Protein AF-A0A932L6U4-F1 (afdb_monomer_lite)

Structure (mmCIF, N/CA/C/O backbone):
data_AF-A0A932L6U4-F1
#
_entry.id   AF-A0A932L6U4-F1
#
loop_
_atom_site.group_PDB
_atom_site.id
_atom_site.type_symbol
_atom_site.label_atom_id
_atom_site.label_alt_id
_atom_site.label_comp_id
_atom_site.label_asym_id
_atom_site.label_entity_id
_atom_site.label_seq_id
_atom_site.pdbx_PDB_ins_code
_atom_site.Cartn_x
_atom_site.Cartn_y
_atom_site.Cartn_z
_atom_site.occupancy
_atom_site.B_iso_or_equiv
_atom_site.auth_seq_id
_atom_site.auth_comp_id
_atom_site.auth_asym_id
_atom_site.auth_atom_id
_atom_site.pdbx_PDB_model_num
ATOM 1 N N . MET A 1 1 ? 28.648 24.655 -12.142 1.00 41.78 1 MET A N 1
ATOM 2 C CA . MET A 1 1 ? 27.673 25.108 -13.161 1.00 41.78 1 MET A CA 1
ATOM 3 C C . MET A 1 1 ? 27.519 24.005 -14.207 1.00 41.78 1 MET A C 1
ATOM 5 O O . MET A 1 1 ? 28.535 23.621 -14.763 1.00 41.78 1 MET A O 1
ATOM 9 N N . GLY A 1 2 ? 26.286 23.513 -14.426 1.00 41.78 2 GLY A N 1
ATOM 10 C CA . GLY A 1 2 ? 25.845 22.644 -15.545 1.00 41.78 2 GLY A CA 1
ATOM 11 C C . GLY A 1 2 ? 26.186 21.153 -15.398 1.00 41.78 2 GLY A C 1
ATOM 12 O O . GLY A 1 2 ? 27.333 20.783 -15.582 1.00 41.78 2 GLY A O 1
ATOM 13 N N . LEU A 1 3 ? 25.302 20.224 -15.011 1.00 58.28 3 LEU A N 1
ATOM 14 C CA . LEU A 1 3 ? 23.890 19.991 -15.369 1.00 58.28 3 LEU A CA 1
ATOM 15 C C . LEU A 1 3 ? 23.679 19.711 -16.873 1.00 58.28 3 LEU A C 1
ATOM 17 O O . LEU A 1 3 ? 23.218 20.565 -17.620 1.00 58.28 3 LEU A O 1
ATOM 21 N N . LEU A 1 4 ? 24.001 18.488 -17.303 1.00 54.84 4 LEU A N 1
ATOM 22 C CA . LEU A 1 4 ? 23.576 17.900 -18.582 1.00 54.84 4 LEU A CA 1
ATOM 23 C C . LEU A 1 4 ? 23.046 16.484 -18.284 1.00 54.84 4 LEU A C 1
ATOM 25 O O . LEU A 1 4 ? 23.747 15.492 -18.417 1.00 54.84 4 LEU A O 1
ATOM 29 N N . ALA A 1 5 ? 21.871 16.335 -17.671 1.00 51.81 5 ALA A N 1
ATOM 30 C CA . ALA A 1 5 ? 20.580 16.451 -18.352 1.00 51.81 5 ALA A CA 1
ATOM 31 C C . ALA A 1 5 ? 20.533 15.658 -19.671 1.00 51.81 5 ALA A C 1
ATOM 33 O O . ALA A 1 5 ? 20.212 16.220 -20.709 1.00 51.81 5 ALA A O 1
ATOM 34 N N . LYS A 1 6 ? 20.890 14.364 -19.658 1.00 44.75 6 LYS A N 1
ATOM 35 C CA . LYS A 1 6 ? 20.710 13.471 -20.821 1.00 44.75 6 LYS A CA 1
ATOM 36 C C . LYS A 1 6 ? 20.579 11.983 -20.453 1.00 44.75 6 LYS A C 1
ATOM 38 O O . LYS A 1 6 ? 21.068 11.115 -21.158 1.00 44.75 6 LYS A O 1
ATOM 43 N N . LEU A 1 7 ? 19.836 11.673 -19.388 1.00 54.16 7 LEU A N 1
ATOM 44 C CA . LEU A 1 7 ? 19.271 10.328 -19.159 1.00 54.16 7 LEU A CA 1
ATOM 45 C C . LEU A 1 7 ? 17.816 10.250 -19.663 1.00 54.16 7 LEU A C 1
ATOM 47 O O . LEU A 1 7 ? 16.937 9.665 -19.040 1.00 54.16 7 LEU A O 1
ATOM 51 N N . PHE A 1 8 ? 17.562 10.857 -20.825 1.00 51.88 8 PHE A N 1
ATOM 52 C CA . PHE A 1 8 ? 16.360 10.625 -21.625 1.00 51.88 8 PHE A CA 1
ATOM 53 C C . PHE A 1 8 ? 16.616 9.441 -22.567 1.00 51.88 8 PHE A C 1
ATOM 55 O O . PHE A 1 8 ? 16.844 9.608 -23.760 1.00 51.88 8 PHE A O 1
ATOM 62 N N . GLY A 1 9 ? 16.596 8.235 -22.007 1.00 43.75 9 GLY A N 1
ATOM 63 C CA . GLY A 1 9 ? 16.469 6.979 -22.746 1.00 43.75 9 GLY A CA 1
ATOM 64 C C . GLY A 1 9 ? 15.384 6.159 -22.060 1.00 43.75 9 GLY A C 1
ATOM 65 O O . GLY A 1 9 ? 15.667 5.384 -21.158 1.00 43.75 9 GLY A O 1
ATOM 66 N N . ARG A 1 10 ? 14.100 6.450 -22.300 1.00 48.88 10 ARG A N 1
ATOM 67 C CA . ARG A 1 10 ? 13.313 5.700 -23.293 1.00 48.88 10 ARG A CA 1
ATOM 68 C C . ARG A 1 10 ? 13.714 4.223 -23.343 1.00 48.88 10 ARG A C 1
ATOM 70 O O . ARG A 1 10 ? 14.286 3.735 -24.309 1.00 48.88 10 ARG A O 1
ATOM 77 N N . ARG A 1 11 ? 13.356 3.507 -22.291 1.00 43.69 11 ARG A N 1
ATOM 78 C CA . ARG A 1 11 ? 12.722 2.206 -22.448 1.00 43.69 11 ARG A CA 1
ATOM 79 C C . ARG A 1 11 ? 11.401 2.328 -21.726 1.00 43.69 11 ARG A C 1
ATOM 81 O O . ARG A 1 11 ? 11.388 2.770 -20.580 1.00 43.69 11 ARG A O 1
ATOM 88 N N . ASP A 1 12 ? 10.320 2.012 -22.420 1.00 47.25 12 ASP A N 1
ATOM 89 C CA . ASP A 1 12 ? 9.072 1.560 -21.827 1.00 47.25 12 ASP A CA 1
ATOM 90 C C . ASP A 1 12 ? 9.394 0.52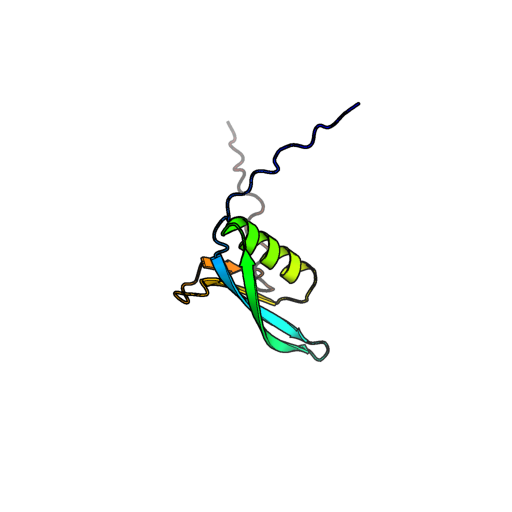2 -20.747 1.00 47.25 12 ASP A C 1
ATOM 92 O O . ASP A 1 12 ? 9.470 -0.681 -21.000 1.00 47.25 12 ASP A O 1
ATOM 96 N N . ALA A 1 13 ? 9.680 0.989 -19.533 1.00 53.53 13 ALA A N 1
ATOM 97 C CA . ALA A 1 13 ? 9.627 0.154 -18.359 1.00 53.53 13 ALA A CA 1
ATOM 98 C C . ALA A 1 13 ? 8.151 -0.188 -18.269 1.00 53.53 13 ALA A C 1
ATOM 100 O O . ALA A 1 13 ? 7.369 0.695 -17.916 1.00 53.53 13 ALA A O 1
ATOM 101 N N . LYS A 1 14 ? 7.779 -1.397 -18.721 1.00 60.19 14 LYS A N 1
ATOM 102 C CA . LYS A 1 14 ? 6.429 -1.939 -18.560 1.00 60.19 14 LYS A CA 1
ATOM 103 C C . LYS A 1 14 ? 6.010 -1.584 -17.146 1.00 60.19 14 LYS A C 1
ATOM 105 O O . LYS A 1 14 ? 6.609 -2.083 -16.197 1.00 60.19 14 LYS A O 1
ATOM 110 N N . LEU A 1 15 ? 5.097 -0.628 -17.031 1.00 67.31 15 LEU A N 1
ATOM 111 C CA . LEU A 1 15 ? 4.617 -0.245 -15.727 1.00 67.31 15 LEU A CA 1
ATOM 112 C C . LEU A 1 15 ? 3.789 -1.427 -15.259 1.00 67.31 15 LEU A C 1
ATOM 114 O O . LEU A 1 15 ? 2.936 -1.936 -15.992 1.00 67.31 15 LEU A O 1
ATOM 118 N N . ASP A 1 16 ? 4.128 -1.927 -14.085 1.00 76.69 16 ASP A N 1
ATOM 119 C CA . ASP A 1 16 ? 3.354 -3.000 -13.502 1.00 76.69 16 ASP A CA 1
ATOM 120 C C . ASP A 1 16 ? 2.109 -2.385 -12.863 1.00 76.69 16 ASP A C 1
ATOM 122 O O . ASP A 1 16 ? 2.156 -1.311 -12.249 1.00 76.69 16 ASP A O 1
ATOM 126 N N . ASP A 1 17 ? 0.981 -3.056 -13.073 1.00 88.88 17 ASP A N 1
ATOM 127 C CA . ASP A 1 17 ? -0.296 -2.693 -12.481 1.00 88.88 17 ASP A CA 1
ATOM 128 C C . ASP A 1 17 ? -0.281 -3.061 -11.003 1.00 88.88 17 ASP A C 1
ATOM 130 O O . ASP A 1 17 ? -0.113 -4.228 -10.644 1.00 88.88 17 ASP A O 1
ATOM 134 N N . TYR A 1 18 ? -0.532 -2.083 -10.140 1.00 89.69 18 TYR A N 1
ATOM 135 C CA . TYR A 1 18 ? -0.636 -2.286 -8.704 1.00 89.69 18 TYR A CA 1
ATOM 136 C C . TYR A 1 18 ? -1.985 -1.801 -8.178 1.00 89.69 18 TYR A C 1
ATOM 138 O O . TYR A 1 18 ? -2.574 -0.820 -8.637 1.00 89.69 18 TYR A O 1
ATOM 146 N N . VAL A 1 19 ? -2.480 -2.494 -7.158 1.00 90.69 19 VAL A N 1
ATOM 147 C CA . VAL A 1 19 ? -3.703 -2.147 -6.441 1.00 90.69 19 VAL A CA 1
ATOM 148 C C . VAL A 1 19 ? -3.368 -1.949 -4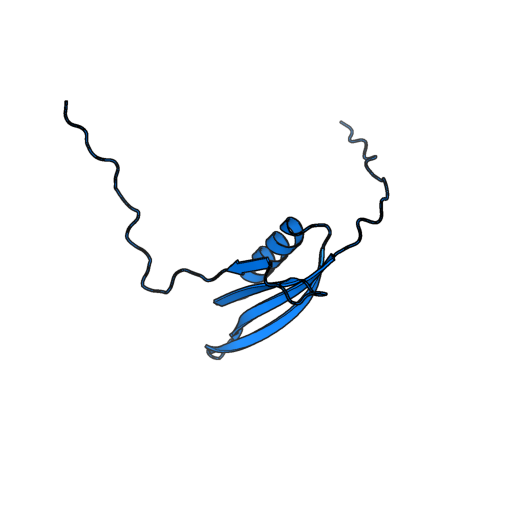.976 1.00 90.69 19 VAL A C 1
ATOM 150 O O . VAL A 1 19 ? -2.950 -2.867 -4.276 1.00 90.69 19 VAL A O 1
ATOM 153 N N . LEU A 1 20 ? -3.589 -0.740 -4.485 1.00 90.62 20 LEU A N 1
ATOM 154 C CA . LEU A 1 20 ? -3.425 -0.384 -3.089 1.00 90.62 20 LEU A C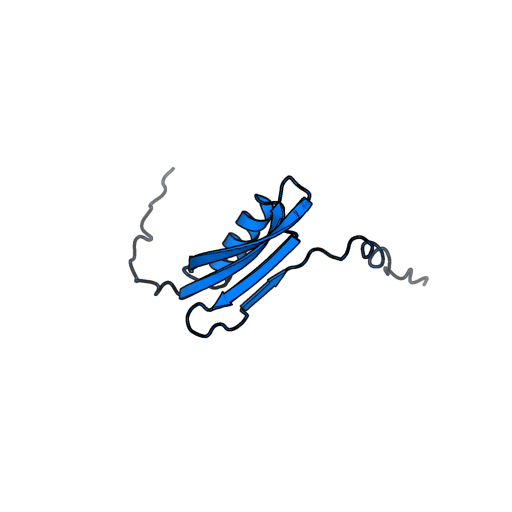A 1
ATOM 155 C C . LEU A 1 20 ? -4.784 -0.341 -2.404 1.00 90.62 20 LEU A C 1
ATOM 157 O O . LEU A 1 20 ? -5.664 0.446 -2.748 1.00 90.62 20 LEU A O 1
ATOM 161 N N . ARG A 1 21 ? -4.942 -1.206 -1.411 1.00 90.94 21 ARG A N 1
ATOM 162 C CA . ARG A 1 21 ? -6.095 -1.251 -0.519 1.00 90.94 21 ARG A CA 1
ATOM 163 C C . ARG A 1 21 ? -5.761 -0.438 0.719 1.00 90.94 21 ARG A C 1
ATOM 165 O O . ARG A 1 21 ? -4.892 -0.834 1.492 1.00 90.94 21 ARG A O 1
ATOM 172 N N . LEU A 1 22 ? -6.449 0.676 0.897 1.00 89.06 22 LEU A N 1
ATOM 173 C CA . LEU A 1 22 ? -6.327 1.566 2.043 1.00 89.06 22 LEU A CA 1
ATOM 174 C C . LEU A 1 22 ? -7.509 1.341 2.980 1.00 89.06 22 LEU A C 1
ATOM 176 O O . LEU A 1 22 ? -8.654 1.213 2.551 1.00 89.06 22 LEU A O 1
ATOM 180 N N . VAL A 1 23 ? -7.222 1.300 4.270 1.00 89.50 23 VAL A N 1
ATOM 181 C CA . VAL A 1 23 ? -8.209 1.347 5.341 1.00 89.50 23 VAL A CA 1
ATOM 182 C C . VAL A 1 23 ? -8.012 2.687 6.024 1.00 89.50 23 VAL A C 1
ATOM 184 O O . VAL A 1 23 ? -7.010 2.885 6.705 1.00 89.50 23 VAL A O 1
ATOM 187 N N . VAL A 1 24 ? -8.935 3.617 5.810 1.00 87.69 24 VAL A N 1
ATOM 188 C CA . VAL A 1 24 ? -8.866 4.986 6.335 1.00 87.69 24 VAL A CA 1
ATOM 189 C C . VAL A 1 24 ? -9.903 5.192 7.426 1.00 87.69 24 VAL A C 1
ATOM 191 O O . VAL A 1 24 ? -11.004 4.639 7.363 1.00 87.69 24 VAL A O 1
ATOM 194 N N . ARG A 1 25 ? -9.571 6.009 8.425 1.00 84.25 25 ARG A N 1
ATOM 195 C CA . ARG A 1 25 ? -10.553 6.514 9.387 1.00 84.25 25 ARG A CA 1
ATOM 196 C C . ARG A 1 25 ? -11.185 7.785 8.822 1.00 84.25 25 ARG A C 1
ATOM 198 O O . ARG A 1 25 ? -10.497 8.772 8.582 1.00 84.25 25 ARG A O 1
ATOM 205 N N . GLY A 1 26 ? -12.491 7.743 8.584 1.00 83.06 26 GLY A N 1
ATOM 206 C CA . GLY A 1 26 ? -13.270 8.896 8.147 1.00 83.06 26 GLY A CA 1
ATOM 207 C C . GLY A 1 26 ? -13.450 9.939 9.259 1.00 83.06 26 GLY A C 1
ATOM 208 O O . GLY A 1 26 ? -13.207 9.644 10.431 1.00 83.06 26 GLY A O 1
ATOM 209 N N . PRO A 1 27 ? -13.932 11.146 8.913 1.00 77.81 27 PRO A N 1
ATOM 210 C CA . PRO A 1 27 ? -14.094 12.254 9.862 1.00 77.81 27 PRO A CA 1
ATOM 211 C C . PRO A 1 27 ? -15.094 11.949 10.988 1.00 77.81 27 PRO A C 1
ATOM 213 O O . PRO A 1 27 ? -14.970 12.479 12.083 1.00 77.81 27 PRO A O 1
ATOM 216 N N . THR A 1 28 ? -16.054 11.052 10.748 1.00 84.12 28 THR A N 1
ATOM 217 C CA . THR A 1 28 ? -17.045 10.593 11.736 1.00 84.12 28 THR A CA 1
ATOM 218 C C . THR A 1 28 ? -16.561 9.404 12.576 1.00 84.12 28 THR A C 1
ATOM 220 O O . THR A 1 28 ? -17.349 8.791 13.288 1.00 84.12 28 THR A O 1
ATOM 223 N N . GLY A 1 29 ? -15.286 9.014 12.458 1.00 79.25 29 GLY A N 1
ATOM 224 C CA . GLY A 1 29 ? -14.714 7.849 13.142 1.00 79.25 29 GLY A CA 1
ATOM 225 C C . GLY A 1 29 ? -14.987 6.504 12.459 1.00 79.25 29 GLY A C 1
ATOM 226 O O . GLY A 1 29 ? -14.396 5.499 12.852 1.00 79.25 29 GLY A O 1
ATOM 227 N N . GLN A 1 30 ? -15.813 6.470 11.408 1.00 84.31 30 GLN A N 1
ATOM 228 C CA . GLN A 1 30 ? -16.077 5.250 10.644 1.00 84.31 30 GLN A CA 1
ATOM 229 C C . GLN 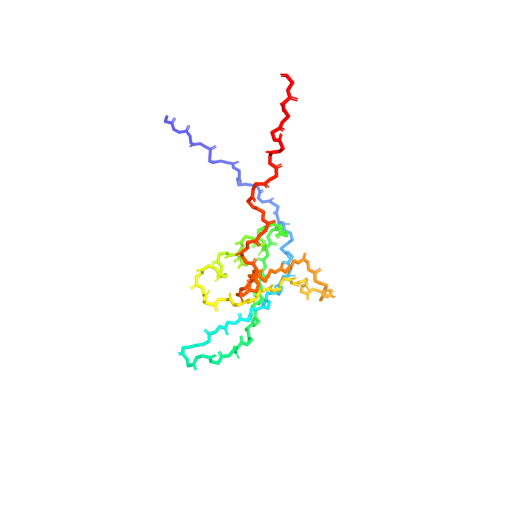A 1 30 ? -14.852 4.808 9.841 1.00 84.31 30 GLN A C 1
ATOM 231 O O . GLN A 1 30 ? -14.192 5.614 9.183 1.00 84.31 30 GLN A O 1
ATOM 236 N N . THR A 1 31 ? -14.580 3.508 9.838 1.00 88.25 31 THR A N 1
ATOM 237 C CA . THR A 1 31 ? -13.548 2.915 8.989 1.00 88.25 31 THR A CA 1
ATOM 238 C C . THR A 1 31 ? -14.076 2.732 7.570 1.00 88.25 31 THR A C 1
ATOM 240 O O . THR A 1 31 ? -15.138 2.148 7.368 1.00 88.25 31 THR A O 1
ATOM 243 N N . ARG A 1 32 ? -13.333 3.211 6.569 1.00 87.62 32 ARG A N 1
ATOM 244 C CA . ARG A 1 32 ? -13.677 3.056 5.149 1.00 87.62 32 ARG A CA 1
ATOM 245 C C . ARG A 1 32 ? -12.560 2.330 4.414 1.00 87.62 32 ARG A C 1
ATOM 247 O O . ARG A 1 32 ? -11.379 2.559 4.669 1.00 87.62 32 ARG A O 1
ATOM 254 N N . HIS A 1 33 ? -12.950 1.475 3.477 1.00 89.88 33 HIS A N 1
ATOM 255 C CA . HIS A 1 33 ? -12.030 0.80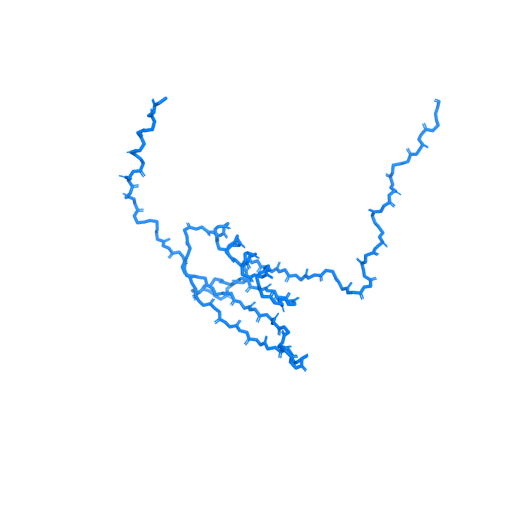1 2.571 1.00 89.88 33 HIS A CA 1
ATOM 256 C C . HIS A 1 33 ? -11.970 1.572 1.256 1.00 89.88 33 HIS A C 1
ATOM 258 O O . HIS A 1 33 ? -13.002 1.805 0.630 1.00 89.88 33 HIS A O 1
ATOM 264 N N . GLN A 1 34 ? -10.770 1.947 0.828 1.00 89.00 34 GLN A N 1
ATOM 265 C CA . GLN A 1 34 ? -10.531 2.590 -0.456 1.00 89.00 34 GLN A CA 1
ATOM 266 C C . GLN A 1 34 ? -9.592 1.718 -1.291 1.00 89.00 34 GLN A C 1
ATOM 268 O O . GLN A 1 34 ? -8.615 1.167 -0.787 1.00 89.00 34 GLN A O 1
ATOM 273 N N . PHE A 1 35 ? -9.907 1.574 -2.573 1.00 90.00 35 PHE A N 1
ATOM 274 C CA . PHE A 1 35 ? -9.105 0.816 -3.524 1.00 90.00 35 PHE A CA 1
ATOM 275 C C . PHE A 1 35 ? -8.544 1.787 -4.548 1.00 90.00 35 PHE A C 1
ATOM 277 O O . PHE A 1 35 ? -9.297 2.468 -5.240 1.00 90.00 35 PHE A O 1
ATOM 284 N N . VAL A 1 36 ? -7.224 1.844 -4.645 1.00 88.94 36 VAL A N 1
ATOM 285 C CA . VAL A 1 36 ? -6.516 2.706 -5.583 1.00 88.94 36 VAL A CA 1
ATOM 286 C C . VAL A 1 36 ? -5.747 1.818 -6.539 1.00 88.94 36 VAL A C 1
ATOM 288 O O . VAL A 1 36 ? -4.819 1.127 -6.130 1.00 88.94 36 VAL A O 1
ATOM 291 N N . LYS A 1 37 ? -6.110 1.855 -7.817 1.00 91.50 37 LYS A N 1
ATOM 292 C CA . LYS A 1 37 ? -5.314 1.239 -8.879 1.00 91.50 37 LYS A CA 1
ATOM 293 C C . LYS A 1 37 ? -4.319 2.268 -9.401 1.00 91.50 37 LYS A C 1
ATOM 295 O O . LYS A 1 37 ? -4.700 3.421 -9.607 1.00 91.50 37 LYS A O 1
ATOM 300 N N . PHE A 1 38 ? -3.062 1.882 -9.562 1.00 89.00 38 PHE A N 1
ATOM 301 C CA . PHE A 1 38 ? -2.044 2.732 -10.162 1.00 89.00 38 PHE A CA 1
ATOM 302 C C . PHE A 1 38 ? -0.925 1.900 -10.777 1.00 89.00 38 PHE A C 1
ATOM 304 O O . PHE A 1 38 ? -0.691 0.756 -10.402 1.00 89.00 38 PHE A O 1
ATOM 311 N N . GLU A 1 39 ? -0.201 2.527 -11.687 1.00 88.62 39 GLU A N 1
ATOM 312 C CA . GLU A 1 39 ? 0.940 1.950 -12.377 1.00 88.62 39 GLU A CA 1
ATOM 313 C C . GLU A 1 39 ? 2.243 2.453 -11.747 1.00 88.62 39 GLU A C 1
ATOM 315 O O . GLU A 1 39 ? 2.358 3.635 -11.403 1.00 88.62 39 GLU A O 1
ATOM 320 N N . ALA A 1 40 ? 3.239 1.579 -11.586 1.00 85.19 40 ALA A N 1
ATOM 321 C CA . ALA A 1 40 ? 4.553 1.982 -11.085 1.00 85.19 40 ALA A CA 1
ATOM 322 C C . ALA A 1 40 ? 5.701 1.300 -11.832 1.00 85.19 40 ALA A C 1
ATOM 324 O O . ALA A 1 40 ? 5.580 0.190 -12.342 1.00 85.19 40 ALA A O 1
ATOM 325 N N . ARG A 1 41 ? 6.850 1.986 -11.860 1.00 84.88 41 ARG A N 1
ATOM 326 C CA . ARG A 1 41 ? 8.076 1.518 -12.535 1.00 84.88 41 ARG A CA 1
ATOM 327 C C . ARG A 1 41 ? 8.766 0.361 -11.814 1.00 84.88 41 ARG A C 1
ATOM 329 O O . ARG A 1 41 ? 9.603 -0.307 -12.407 1.00 84.88 41 ARG A O 1
ATOM 336 N N . SER A 1 42 ? 8.486 0.190 -10.526 1.00 84.75 42 SER A N 1
ATOM 337 C CA . SER A 1 42 ? 9.034 -0.872 -9.689 1.00 84.75 42 SER A CA 1
ATOM 338 C C . SER A 1 42 ? 8.160 -1.072 -8.452 1.00 84.75 42 SER A C 1
ATOM 340 O O . SER A 1 42 ? 7.431 -0.161 -8.041 1.00 84.75 42 SER A O 1
ATOM 342 N N . LEU A 1 43 ? 8.292 -2.239 -7.817 1.00 83.75 43 LEU A N 1
ATOM 343 C CA . LEU A 1 43 ? 7.674 -2.520 -6.520 1.00 83.75 43 LEU A CA 1
ATOM 344 C C . LEU A 1 43 ? 8.072 -1.475 -5.467 1.00 83.75 43 LEU A C 1
ATOM 346 O O . LEU A 1 43 ? 7.233 -1.009 -4.702 1.00 83.75 43 LEU A O 1
ATOM 350 N N . GLU A 1 44 ? 9.338 -1.058 -5.449 1.00 86.94 44 GLU A N 1
ATOM 351 C CA . GLU A 1 44 ? 9.816 -0.042 -4.511 1.00 86.94 44 GLU A CA 1
ATOM 352 C C . GLU A 1 44 ? 9.116 1.307 -4.725 1.00 86.94 44 GLU A C 1
ATOM 354 O O . GLU A 1 44 ? 8.647 1.920 -3.765 1.00 86.94 44 GLU A O 1
ATOM 359 N N . ALA A 1 45 ? 8.964 1.742 -5.981 1.00 86.62 45 ALA A N 1
ATOM 360 C CA . ALA A 1 45 ? 8.223 2.957 -6.305 1.00 86.62 45 ALA A CA 1
ATOM 361 C C . ALA A 1 45 ? 6.751 2.847 -5.869 1.00 86.62 45 ALA A C 1
ATOM 363 O O . ALA A 1 45 ? 6.205 3.798 -5.303 1.00 86.62 45 ALA A O 1
ATOM 364 N N . ALA A 1 46 ? 6.131 1.676 -6.054 1.00 87.38 46 ALA A N 1
ATOM 365 C CA . ALA A 1 46 ? 4.766 1.418 -5.608 1.00 87.38 46 ALA A CA 1
ATOM 366 C C . ALA A 1 46 ? 4.625 1.480 -4.077 1.00 87.38 46 ALA A C 1
ATOM 368 O O . ALA A 1 46 ? 3.690 2.099 -3.565 1.00 87.38 46 ALA A O 1
ATOM 369 N N . ILE A 1 47 ? 5.581 0.912 -3.335 1.00 88.19 47 ILE A N 1
ATOM 370 C CA . ILE A 1 47 ? 5.622 0.975 -1.868 1.00 88.19 47 ILE A CA 1
ATOM 371 C C . ILE A 1 47 ? 5.843 2.413 -1.389 1.00 88.19 47 ILE A C 1
ATOM 373 O O . ILE A 1 47 ? 5.154 2.870 -0.476 1.00 88.19 47 ILE A O 1
ATOM 377 N N . GLN A 1 48 ? 6.768 3.160 -1.996 1.00 89.50 48 GLN A N 1
ATOM 378 C CA . GLN A 1 48 ? 6.997 4.562 -1.640 1.00 89.50 48 GLN A CA 1
ATOM 379 C C . GLN A 1 48 ? 5.754 5.422 -1.890 1.00 89.50 48 GLN A C 1
ATOM 381 O O . GLN A 1 48 ? 5.435 6.292 -1.079 1.00 89.50 48 GLN A O 1
ATOM 386 N N . GLN A 1 49 ? 5.037 5.183 -2.988 1.00 87.94 49 GLN A N 1
ATOM 387 C CA . GLN A 1 49 ? 3.781 5.865 -3.285 1.00 87.94 49 GLN A CA 1
ATOM 388 C C . GLN A 1 49 ? 2.683 5.494 -2.281 1.00 87.94 49 GLN A C 1
ATOM 390 O O . GLN A 1 49 ? 1.969 6.380 -1.808 1.00 87.94 49 GLN A O 1
ATOM 395 N N . ALA A 1 50 ? 2.582 4.214 -1.906 1.00 87.62 50 ALA A N 1
ATOM 396 C CA . ALA A 1 50 ? 1.671 3.752 -0.863 1.00 87.62 50 ALA A CA 1
ATOM 397 C C . ALA A 1 50 ? 1.959 4.424 0.487 1.00 87.62 50 ALA A C 1
ATOM 399 O O . ALA A 1 50 ? 1.040 4.940 1.117 1.00 87.62 50 ALA A O 1
ATOM 400 N N . ARG A 1 51 ? 3.235 4.503 0.887 1.00 85.38 51 ARG A N 1
ATOM 401 C CA . ARG A 1 51 ? 3.675 5.196 2.108 1.00 85.38 51 ARG A CA 1
ATOM 402 C C . ARG A 1 51 ? 3.359 6.685 2.083 1.00 85.38 51 ARG A C 1
ATOM 404 O O . ARG A 1 51 ? 2.824 7.195 3.058 1.00 85.38 51 ARG A O 1
ATOM 411 N N . ARG A 1 52 ? 3.650 7.378 0.977 1.00 86.69 52 ARG A N 1
ATOM 412 C CA . ARG A 1 52 ? 3.329 8.807 0.835 1.00 86.69 52 ARG A CA 1
ATOM 413 C C . ARG A 1 52 ? 1.831 9.049 0.991 1.00 86.69 52 ARG A C 1
ATOM 415 O O . ARG A 1 52 ? 1.440 9.892 1.785 1.00 86.69 52 ARG A O 1
ATOM 422 N N . ARG A 1 53 ? 0.986 8.267 0.312 1.00 83.94 53 ARG A N 1
ATOM 423 C CA . ARG A 1 53 ? -0.477 8.361 0.475 1.00 83.94 53 ARG A CA 1
ATOM 424 C C . ARG A 1 53 ? -0.917 8.065 1.905 1.00 83.94 53 ARG A C 1
ATOM 426 O O . ARG A 1 53 ? -1.720 8.809 2.454 1.00 83.94 53 ARG A O 1
ATOM 433 N N . ALA A 1 54 ? -0.345 7.034 2.522 1.00 82.31 54 ALA A N 1
ATOM 434 C CA . ALA A 1 54 ? -0.634 6.688 3.907 1.00 82.31 54 ALA A CA 1
ATOM 435 C C . ALA A 1 54 ? -0.202 7.751 4.925 1.00 82.31 54 ALA A C 1
ATOM 437 O O . ALA A 1 54 ? -0.790 7.810 5.994 1.00 82.31 54 ALA A O 1
ATOM 438 N N . ALA A 1 55 ? 0.787 8.587 4.603 1.00 79.62 55 ALA A N 1
ATOM 439 C CA . ALA A 1 55 ? 1.190 9.710 5.445 1.00 79.62 55 ALA A CA 1
ATOM 440 C C . ALA A 1 55 ? 0.265 10.933 5.301 1.00 79.62 55 ALA A C 1
ATOM 442 O O . ALA A 1 55 ? 0.143 11.716 6.238 1.00 79.62 55 ALA A O 1
ATOM 443 N N . HIS A 1 56 ? -0.373 11.115 4.140 1.00 75.38 56 HIS A N 1
ATOM 444 C CA . HIS A 1 56 ? -1.279 12.242 3.888 1.00 75.38 56 HIS A CA 1
ATOM 445 C C . HIS A 1 56 ? -2.726 11.972 4.324 1.00 75.38 56 HIS A C 1
ATOM 447 O O . HIS A 1 56 ? -3.456 12.908 4.642 1.00 75.38 56 HIS A O 1
ATOM 453 N N . GLU A 1 57 ? -3.149 10.711 4.337 1.00 68.12 57 GLU A N 1
ATOM 454 C CA . GLU A 1 57 ? -4.481 10.291 4.771 1.00 68.12 57 GLU A CA 1
ATOM 455 C C . GLU A 1 57 ? -4.405 9.629 6.160 1.00 68.12 57 GLU A C 1
ATOM 457 O O . GLU A 1 57 ? -3.398 9.016 6.492 1.00 68.12 57 GLU A O 1
ATOM 462 N N . ASN A 1 58 ? -5.466 9.701 6.980 1.00 75.25 58 ASN A N 1
ATOM 463 C CA . ASN A 1 58 ? -5.569 8.972 8.261 1.00 75.25 58 ASN A CA 1
ATOM 464 C C . ASN A 1 58 ? -5.705 7.447 8.024 1.00 75.25 58 ASN A C 1
ATOM 466 O O . ASN A 1 58 ? -6.743 6.836 8.309 1.00 75.25 58 ASN A O 1
ATOM 470 N N . VAL A 1 59 ? -4.679 6.834 7.432 1.00 80.38 59 VAL A N 1
ATOM 471 C CA . VAL A 1 59 ? -4.638 5.424 7.045 1.00 80.38 59 VAL A CA 1
ATOM 472 C C . VAL A 1 59 ? -4.303 4.573 8.262 1.00 80.38 59 VAL A C 1
ATOM 474 O O . VAL A 1 59 ? -3.210 4.626 8.813 1.00 80.38 59 VAL A O 1
ATOM 477 N N . LEU A 1 60 ? -5.257 3.730 8.644 1.00 84.88 60 LEU A N 1
ATOM 478 C CA . LEU A 1 60 ? -5.116 2.724 9.693 1.00 84.88 60 LEU A CA 1
ATOM 479 C C . LEU A 1 60 ? -4.376 1.481 9.200 1.00 84.88 60 LEU A C 1
ATOM 481 O O . LEU A 1 60 ? -3.736 0.796 9.984 1.00 84.88 60 LEU A O 1
ATOM 485 N N . ARG A 1 61 ? -4.508 1.135 7.918 1.00 87.44 61 ARG A N 1
ATOM 486 C CA . ARG A 1 61 ? -3.824 -0.014 7.314 1.00 87.44 61 ARG A CA 1
ATOM 487 C C . ARG A 1 61 ? -3.735 0.175 5.816 1.00 87.44 61 ARG A C 1
ATOM 489 O O . ARG A 1 61 ? -4.688 0.651 5.200 1.00 87.44 61 ARG A O 1
ATOM 496 N N .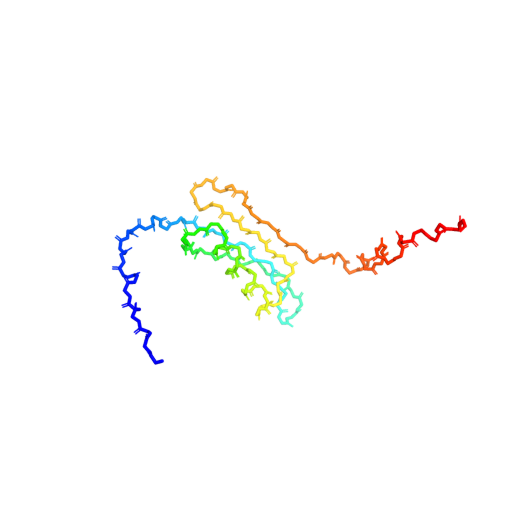 TRP A 1 62 ? -2.646 -0.280 5.216 1.00 91.62 62 TRP A N 1
ATOM 497 C CA . TRP A 1 62 ? -2.586 -0.405 3.768 1.00 91.62 62 TRP A CA 1
ATOM 498 C C . TRP A 1 62 ? -2.011 -1.747 3.331 1.00 91.62 62 TRP A C 1
ATOM 500 O O . TRP A 1 62 ? -1.208 -2.368 4.026 1.00 91.62 62 TRP A O 1
ATOM 510 N N . LYS A 1 63 ? -2.474 -2.217 2.174 1.00 91.81 63 LYS A N 1
ATOM 511 C CA . LYS A 1 63 ? -2.018 -3.447 1.529 1.00 91.81 63 LYS A CA 1
ATOM 512 C C . LYS A 1 63 ? -1.853 -3.192 0.038 1.00 91.81 63 LYS A C 1
ATOM 514 O O . LYS A 1 63 ? -2.814 -2.836 -0.638 1.00 91.81 63 LYS A O 1
ATOM 519 N N . LEU A 1 64 ? -0.638 -3.373 -0.449 1.00 92.12 64 LEU A N 1
ATOM 520 C CA . LEU A 1 64 ? -0.274 -3.330 -1.852 1.00 92.12 64 LEU A CA 1
ATOM 521 C C . LEU A 1 64 ? -0.386 -4.732 -2.451 1.00 92.12 64 LEU A C 1
ATOM 523 O O . LEU A 1 64 ? 0.125 -5.714 -1.906 1.00 92.12 64 LEU A O 1
ATOM 527 N N . VAL A 1 65 ? -1.066 -4.806 -3.582 1.00 91.44 65 VAL A N 1
ATOM 528 C CA . VAL A 1 65 ? -1.395 -6.037 -4.283 1.00 91.44 65 VAL A CA 1
ATOM 529 C C . VAL A 1 65 ? -1.014 -5.880 -5.750 1.00 91.44 65 VAL A C 1
ATOM 531 O O . VAL A 1 65 ? -1.155 -4.798 -6.315 1.00 91.44 65 VAL A O 1
ATOM 534 N N . ASP A 1 66 ? -0.540 -6.953 -6.364 1.00 89.31 66 ASP A N 1
ATOM 535 C CA . ASP A 1 66 ? -0.327 -7.034 -7.805 1.00 89.31 66 ASP A CA 1
ATOM 536 C C . ASP A 1 66 ? -1.673 -6.990 -8.550 1.00 89.31 66 ASP A C 1
ATOM 538 O O . ASP A 1 66 ? -2.592 -7.748 -8.236 1.00 89.31 66 ASP A O 1
ATOM 542 N N . GLY A 1 67 ? -1.818 -6.107 -9.534 1.00 84.88 67 GLY A N 1
ATOM 543 C CA . GLY A 1 67 ? -3.072 -5.911 -10.260 1.00 84.88 67 GLY A CA 1
ATOM 544 C C . GLY A 1 67 ? -3.443 -7.046 -11.213 1.00 84.88 67 GLY A C 1
ATOM 545 O O . GLY A 1 67 ? -4.619 -7.175 -11.552 1.00 84.88 67 GLY A O 1
ATOM 546 N N . ARG A 1 68 ? -2.483 -7.891 -11.612 1.00 84.88 68 ARG A N 1
ATOM 547 C CA . ARG A 1 68 ? -2.707 -9.007 -12.547 1.00 84.88 68 ARG A CA 1
ATOM 548 C C . ARG A 1 68 ? -3.008 -10.309 -11.823 1.00 84.88 68 ARG A C 1
ATOM 550 O O . ARG A 1 68 ? -3.923 -11.035 -12.192 1.00 84.88 68 ARG A O 1
ATOM 557 N N . THR A 1 69 ? -2.228 -10.605 -10.793 1.00 85.69 69 THR A N 1
ATOM 558 C CA . THR A 1 69 ? -2.278 -11.869 -10.046 1.00 85.69 69 THR A CA 1
ATOM 559 C C . THR A 1 69 ? -3.026 -11.748 -8.724 1.00 85.69 69 THR A C 1
ATOM 561 O O . THR A 1 69 ? -3.281 -12.757 -8.071 1.00 85.69 69 THR A O 1
ATOM 564 N N . ASN A 1 70 ? -3.381 -10.527 -8.308 1.00 84.94 70 ASN A N 1
ATOM 565 C CA . ASN A 1 70 ? -4.006 -10.243 -7.015 1.00 84.94 70 ASN A CA 1
ATOM 566 C C . ASN A 1 70 ? -3.162 -10.735 -5.817 1.00 84.94 70 ASN A C 1
ATOM 568 O O . ASN A 1 70 ? -3.666 -10.926 -4.707 1.00 84.94 70 ASN A O 1
ATOM 572 N N . ARG A 1 71 ? -1.857 -10.949 -6.038 1.00 86.25 71 ARG A N 1
ATOM 573 C CA . ARG A 1 71 ? -0.912 -11.406 -5.021 1.00 86.25 71 ARG A CA 1
ATOM 574 C C . ARG A 1 71 ? -0.540 -10.249 -4.102 1.00 86.25 71 ARG A C 1
ATOM 576 O O . ARG A 1 71 ? -0.236 -9.156 -4.569 1.00 86.25 71 ARG A O 1
ATOM 583 N N . GLU A 1 72 ? -0.545 -10.480 -2.790 1.00 89.50 72 GLU A N 1
ATOM 584 C CA . GLU A 1 72 ? -0.034 -9.495 -1.832 1.00 89.50 72 GLU A CA 1
ATOM 585 C C . GLU A 1 72 ? 1.471 -9.300 -2.035 1.00 89.50 72 GLU A C 1
ATOM 587 O O . GLU A 1 72 ? 2.226 -10.271 -2.036 1.00 89.50 72 GLU A O 1
ATOM 592 N N . LEU A 1 73 ? 1.885 -8.044 -2.201 1.00 87.69 73 LEU A N 1
ATOM 593 C CA . LEU A 1 73 ? 3.288 -7.679 -2.396 1.00 87.69 73 LEU A CA 1
ATOM 594 C C . LEU A 1 73 ? 3.871 -6.986 -1.169 1.00 87.69 73 LEU A C 1
ATOM 596 O O . LEU A 1 73 ? 5.020 -7.219 -0.815 1.00 87.69 73 LEU A O 1
ATOM 600 N N . ALA A 1 74 ? 3.081 -6.131 -0.523 1.00 88.38 74 ALA A N 1
ATOM 601 C CA . ALA A 1 74 ? 3.481 -5.453 0.699 1.00 88.38 74 ALA A CA 1
ATOM 602 C C . ALA A 1 74 ? 2.253 -5.093 1.530 1.00 88.38 74 ALA A C 1
ATOM 604 O O . ALA A 1 74 ? 1.184 -4.799 0.997 1.00 88.38 74 ALA A O 1
ATOM 605 N N . SER A 1 75 ? 2.408 -5.046 2.841 1.00 89.44 75 SER A N 1
ATOM 606 C CA . SER A 1 75 ? 1.383 -4.540 3.738 1.00 89.44 75 SER A CA 1
ATOM 607 C C . SER A 1 75 ? 2.027 -3.804 4.900 1.00 89.44 75 SER A C 1
ATOM 609 O O . SER A 1 75 ? 3.185 -4.031 5.248 1.00 89.44 75 SER A O 1
ATOM 611 N N . TRP A 1 76 ? 1.280 -2.871 5.474 1.00 85.00 76 TRP A N 1
ATOM 612 C CA . TRP A 1 76 ? 1.684 -2.179 6.684 1.00 85.00 76 TRP A CA 1
ATOM 613 C C . TRP A 1 76 ? 0.476 -1.938 7.571 1.00 85.00 76 TRP A C 1
ATOM 615 O O . TRP A 1 76 ? -0.609 -1.557 7.114 1.00 85.00 76 TRP A O 1
ATOM 625 N N . TRP A 1 77 ? 0.712 -2.137 8.856 1.00 82.25 77 TRP A N 1
ATOM 626 C CA . TRP A 1 77 ? -0.154 -1.743 9.946 1.00 82.25 77 TRP A CA 1
ATOM 627 C C . TRP A 1 77 ? 0.681 -0.898 10.920 1.00 82.25 77 TRP A C 1
ATOM 629 O O . TRP A 1 77 ? 1.874 -1.167 11.091 1.00 82.25 77 TRP A O 1
ATOM 639 N N . PRO A 1 78 ? 0.098 0.118 11.567 1.00 69.38 78 PRO A N 1
ATOM 640 C CA . PRO A 1 78 ? 0.699 0.677 12.760 1.00 69.38 78 PRO A CA 1
ATOM 641 C C . PRO A 1 78 ? 0.737 -0.418 13.840 1.00 69.38 78 PRO A C 1
ATOM 643 O O . PRO A 1 78 ? -0.156 -1.275 13.869 1.00 69.38 78 PRO A O 1
ATOM 646 N N . PRO A 1 79 ? 1.750 -0.423 14.724 1.00 64.94 79 PRO A N 1
ATOM 647 C CA . PRO A 1 79 ? 1.693 -1.252 15.921 1.00 64.94 79 PRO A CA 1
ATOM 648 C C . PRO A 1 79 ? 0.391 -0.933 16.661 1.00 64.94 79 PRO A C 1
ATOM 650 O O . PRO A 1 79 ? -0.028 0.228 16.712 1.00 64.94 79 PRO A O 1
ATOM 653 N N . ALA A 1 80 ? -0.288 -1.965 17.167 1.00 60.19 80 ALA A N 1
ATOM 654 C CA . ALA A 1 80 ? -1.550 -1.777 17.872 1.00 60.19 80 ALA A CA 1
ATOM 655 C C . ALA A 1 80 ? -1.369 -0.706 18.966 1.00 60.19 80 ALA A C 1
ATOM 657 O O . ALA A 1 80 ? -0.333 -0.717 19.638 1.00 60.19 80 ALA A O 1
ATOM 658 N N . PRO A 1 81 ? -2.321 0.227 19.153 1.00 52.69 81 PRO A N 1
ATOM 659 C CA . PRO A 1 81 ? -2.255 1.173 20.261 1.00 52.69 81 PRO A CA 1
ATOM 660 C C . PRO A 1 81 ? -2.253 0.363 21.566 1.00 52.69 81 PRO A C 1
ATOM 662 O O . PRO A 1 81 ? -3.262 -0.235 21.926 1.00 52.69 81 PRO A O 1
ATOM 665 N N . GLY A 1 82 ? -1.080 0.257 22.198 1.00 55.31 82 GLY A N 1
ATOM 666 C CA . GLY A 1 82 ? -0.797 -0.682 23.293 1.00 55.31 82 GLY A CA 1
ATOM 667 C C . GLY A 1 82 ? 0.460 -1.547 23.105 1.00 55.31 82 GLY A C 1
ATOM 668 O O . GLY A 1 82 ? 0.875 -2.208 24.046 1.00 55.31 82 GLY A O 1
ATOM 669 N N . GLN A 1 83 ? 1.100 -1.523 21.931 1.00 48.56 83 GLN A N 1
ATOM 670 C CA . GLN A 1 83 ? 2.332 -2.267 21.626 1.00 48.56 83 GLN A CA 1
ATOM 671 C C . GLN A 1 83 ? 3.506 -1.317 21.323 1.00 48.56 83 GLN A C 1
ATOM 673 O O . GLN A 1 83 ? 4.275 -1.510 20.385 1.00 48.56 83 GLN A O 1
ATOM 678 N N . ALA A 1 84 ? 3.618 -0.252 22.117 1.00 52.03 84 ALA A N 1
ATOM 679 C CA . ALA A 1 84 ? 4.784 0.621 22.174 1.00 52.03 84 ALA A CA 1
ATOM 680 C C . ALA A 1 84 ? 5.398 0.490 23.571 1.00 52.03 84 ALA A C 1
ATOM 682 O O . ALA A 1 84 ? 4.997 1.228 24.464 1.00 52.03 84 ALA A O 1
ATOM 683 N N . SER A 1 85 ? 6.279 -0.500 23.761 1.00 51.88 85 SER A N 1
ATOM 684 C CA . SER A 1 85 ? 7.311 -0.619 24.819 1.00 51.88 85 SER A CA 1
ATOM 685 C C . SER A 1 85 ? 7.699 -2.089 24.999 1.00 51.88 85 SER A C 1
ATOM 687 O O . SER A 1 85 ? 7.036 -2.807 25.733 1.00 51.88 85 SER A O 1
ATOM 689 N N . SER A 1 86 ? 8.739 -2.541 24.293 1.00 49.75 86 SER A N 1
ATOM 690 C CA . SER A 1 86 ? 9.681 -3.571 24.784 1.00 49.75 86 SER A CA 1
ATOM 691 C C . SER A 1 86 ? 10.884 -3.734 23.840 1.00 49.75 86 SER A C 1
ATOM 693 O O . SER A 1 86 ? 11.359 -4.831 23.586 1.00 49.75 86 SER A O 1
ATOM 695 N N . VAL A 1 87 ? 11.375 -2.620 23.296 1.00 55.34 87 VAL A N 1
ATOM 696 C CA . VAL A 1 87 ? 12.721 -2.515 22.708 1.00 55.34 87 VAL A CA 1
ATOM 697 C C . VAL A 1 87 ? 13.299 -1.164 23.123 1.00 55.34 87 VAL A C 1
ATOM 699 O O . VAL A 1 87 ? 13.554 -0.283 22.312 1.00 55.34 87 VAL A O 1
ATOM 702 N N . ALA A 1 88 ? 13.397 -0.973 24.432 1.00 49.19 88 ALA A N 1
ATOM 703 C CA . ALA A 1 88 ? 14.352 -0.057 25.026 1.00 49.19 88 ALA A CA 1
ATOM 704 C C . ALA A 1 88 ? 15.168 -0.913 25.997 1.00 49.19 88 ALA A C 1
ATOM 706 O O . ALA A 1 88 ? 14.579 -1.589 26.837 1.00 49.19 88 ALA A O 1
ATOM 707 N N . ASP A 1 89 ? 16.485 -0.888 25.822 1.00 54.72 89 ASP A N 1
ATOM 708 C CA . ASP A 1 89 ? 17.486 -1.429 26.741 1.00 54.72 89 ASP A CA 1
ATOM 709 C C . ASP A 1 89 ? 17.612 -2.963 26.828 1.00 54.72 89 ASP A C 1
ATOM 711 O O . ASP A 1 89 ? 17.119 -3.633 27.730 1.00 54.72 89 ASP A O 1
ATOM 715 N N . ALA A 1 90 ? 18.339 -3.523 25.862 1.00 53.44 90 ALA A N 1
ATOM 716 C CA . ALA A 1 90 ? 19.136 -4.727 26.079 1.00 53.44 90 ALA A CA 1
ATOM 717 C C . ALA A 1 90 ? 20.558 -4.454 25.565 1.00 53.44 90 ALA A C 1
ATOM 719 O O . ALA A 1 90 ? 21.062 -5.163 24.699 1.00 53.44 90 ALA A O 1
ATOM 720 N N . GLU A 1 91 ? 21.182 -3.373 26.042 1.00 53.88 91 GLU A N 1
ATOM 721 C CA . GLU A 1 91 ? 22.644 -3.316 26.093 1.00 53.88 91 GLU A CA 1
ATOM 722 C C . GLU A 1 91 ? 23.058 -3.783 27.487 1.00 53.88 91 GLU A C 1
ATOM 724 O O . GLU A 1 91 ? 23.059 -3.055 28.475 1.00 53.88 91 GLU A O 1
ATOM 729 N N . GLU A 1 92 ? 23.315 -5.083 27.546 1.00 49.53 92 GLU A N 1
ATOM 730 C CA . GLU A 1 92 ? 23.839 -5.823 28.678 1.00 49.53 92 GLU A CA 1
ATOM 731 C C . GLU A 1 92 ? 25.154 -5.175 29.153 1.00 49.53 92 GLU A C 1
ATOM 733 O O . GLU A 1 92 ? 26.186 -5.241 28.481 1.00 49.53 92 GLU A O 1
ATOM 738 N N . VAL A 1 93 ? 25.117 -4.524 30.321 1.00 51.50 93 VAL A N 1
ATOM 739 C CA . VAL A 1 93 ? 26.307 -4.130 31.086 1.00 51.50 93 VAL A CA 1
ATOM 740 C C . VAL A 1 93 ? 27.133 -5.389 31.349 1.00 51.50 93 VAL A C 1
ATOM 742 O O . VAL A 1 93 ? 26.847 -6.170 32.253 1.00 51.50 93 VAL A O 1
ATOM 745 N N . THR A 1 94 ? 28.175 -5.591 30.544 1.00 56.28 94 THR A N 1
ATOM 746 C CA . THR A 1 94 ? 29.225 -6.563 30.843 1.00 56.28 94 THR A CA 1
ATOM 747 C C . THR A 1 94 ? 30.222 -5.880 31.767 1.00 56.28 94 THR A C 1
ATOM 749 O O . THR A 1 94 ? 31.131 -5.174 31.338 1.00 56.28 94 THR A O 1
ATOM 752 N N . THR A 1 95 ? 30.014 -6.069 33.066 1.00 63.22 95 THR A N 1
ATOM 753 C CA . THR A 1 95 ? 31.082 -5.992 34.060 1.00 63.22 95 THR A CA 1
ATOM 754 C C . THR A 1 95 ? 32.189 -6.966 33.657 1.00 63.22 95 THR A C 1
ATOM 756 O O . THR A 1 95 ? 31.954 -8.172 33.595 1.00 63.22 95 THR A O 1
ATOM 759 N N . THR A 1 96 ? 33.399 -6.463 33.418 1.00 68.25 96 THR A N 1
ATOM 760 C CA . THR A 1 96 ? 34.666 -7.160 33.690 1.00 68.25 96 THR A CA 1
ATOM 761 C C . THR A 1 96 ? 35.737 -6.119 33.979 1.00 68.25 96 THR A C 1
ATOM 763 O O . THR A 1 96 ? 35.761 -5.095 33.261 1.00 68.25 96 THR A O 1
#

Sequence (96 aa):
MGLLAKLFGRRDAKLDDYVLRLVVRGPTGQTRHQFVKFEARSLEAAIQQARRRAAHENVLRWKLVDGRTNRELASWWPPAPGQASSVADAEEVTTT

Secondary structure (DSSP, 8-state):
--------------PEEEEEEEEEE-TTS-EEEEEEEEEESSHHHHHHHHHHHHHHTTEEEEEEEETTT--EEEEE-PPPTT---S-S--------

pLDDT: mean 74.59, std 16.49, range [41.78, 92.12]

Radius of gyration: 19.94 Å; chains: 1; bounding box: 52×37×57 Å

Foldseek 3Di:
DDDDDPPPDDDPLVFFKKKKWFFAQDPVRDTDIDIDIDTHSDPVRVVVVNVVVVVVTRTQWMWMAGPPPRHTDDIDGDDPPVPPDDPDDPPDPDDD